Protein AF-A0A3S4QTI4-F1 (afdb_monomer)

Solvent-accessible surface area (backbone atoms only — not comparable to full-atom values): 4949 Å² total; per-residue (Å²): 137,84,77,91,78,64,67,33,28,62,58,52,50,55,51,53,51,56,49,43,73,76,41,73,87,58,57,67,68,57,54,56,51,51,53,49,30,54,51,50,30,64,77,68,70,45,77,94,62,100,64,56,52,56,58,53,37,31,68,76,57,76,34,44,45,61,20,36,56,47,46,56,56,52,50,53,50,50,54,54,63,73,74,107

pLDDT: mean 84.56, std 14.01, range [35.38, 95.88]

Sequence (84 aa):
MMYIGHNSIFCLKAFLDGWHFRNPKHIDNSEILIEFTDWIQEKFNIDRYSVSWDKLLFFLYQDEEIALNNFFLNFNQFLQERNQ

Radius of gyration: 13.11 Å; Cα contacts (8 Å, |Δi|>4): 53; chains: 1; bounding box: 28×38×32 Å

Organism: NCBI:txid493

Mean predicted aligned error: 6.13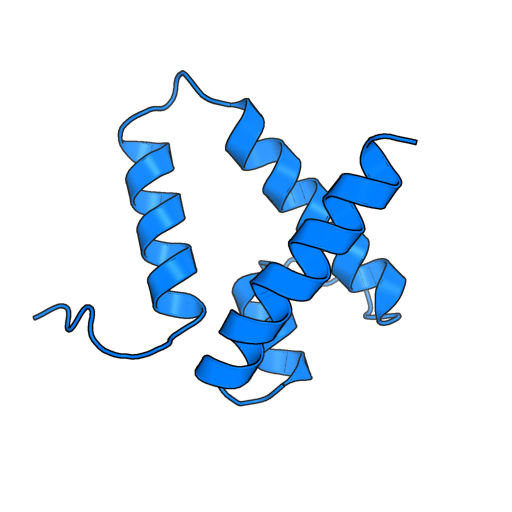 Å

Foldseek 3Di:
DDPPPDLFLVSVVVVVVVVCVVCVVCCVVVVLQVVLLVVLCVVVVPDPDPDGLSVSLCVVPVDGNNSSVVCVVSSVVVVVVVVD

Secondary structure (DSSP, 8-state):
---TTS--HHHHHHHHHHHHHH-TT-THHHHHHHHHHHHHHHHTT----S--HHHH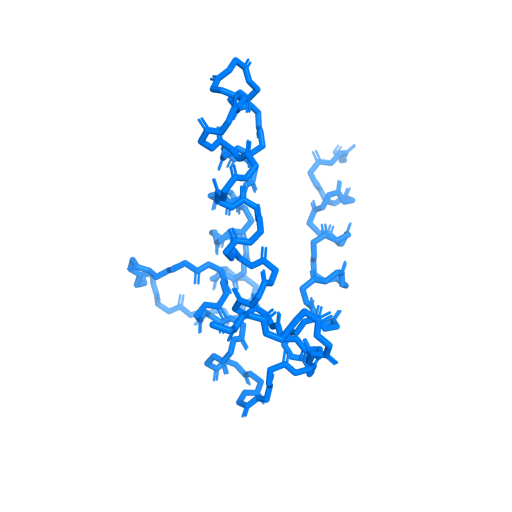HHHHHSSHHHHHHHHHHHHHHHHHHHT-

Structure (mmCIF, N/CA/C/O backbone):
data_AF-A0A3S4QTI4-F1
#
_entry.id   AF-A0A3S4QTI4-F1
#
loop_
_atom_site.group_PDB
_atom_site.id
_atom_site.type_symbol
_atom_site.label_atom_id
_atom_site.label_alt_id
_atom_site.label_comp_id
_atom_site.label_asym_id
_atom_site.label_entity_id
_atom_site.label_seq_id
_atom_site.pdbx_PDB_ins_code
_atom_site.Cartn_x
_atom_site.Cartn_y
_atom_site.Cartn_z
_atom_site.occupancy
_atom_site.B_iso_or_equiv
_atom_site.auth_seq_id
_atom_site.auth_comp_id
_atom_site.auth_asym_id
_atom_site.auth_atom_id
_atom_site.pdbx_PDB_model_num
ATOM 1 N N . MET A 1 1 ? 5.205 -17.406 -17.328 1.00 35.38 1 MET A N 1
ATOM 2 C CA . MET A 1 1 ? 3.928 -16.888 -17.864 1.00 35.38 1 MET A CA 1
ATOM 3 C C . MET A 1 1 ? 3.421 -15.844 -16.881 1.00 35.38 1 MET A C 1
ATOM 5 O O . MET A 1 1 ? 2.902 -16.225 -15.844 1.00 35.38 1 MET A O 1
ATOM 9 N N . MET A 1 2 ? 3.680 -14.559 -17.129 1.00 45.41 2 MET A N 1
ATOM 10 C CA . MET A 1 2 ? 3.252 -13.463 -16.252 1.00 45.41 2 MET A CA 1
ATOM 11 C C . MET A 1 2 ? 1.982 -12.870 -16.863 1.00 45.41 2 MET A C 1
ATOM 13 O O . MET A 1 2 ? 2.046 -12.161 -17.863 1.00 45.41 2 MET A O 1
ATOM 17 N N . TYR A 1 3 ? 0.827 -13.272 -16.333 1.00 47.84 3 TYR A N 1
ATOM 18 C CA . TYR A 1 3 ? -0.473 -12.734 -16.725 1.00 47.84 3 TYR A CA 1
ATOM 19 C C . TYR A 1 3 ? -0.602 -11.321 -16.147 1.00 47.84 3 TYR A C 1
ATOM 21 O O . TYR A 1 3 ? -0.951 -11.148 -14.985 1.00 47.84 3 TYR A O 1
ATOM 29 N N . ILE A 1 4 ? -0.324 -10.302 -16.960 1.00 50.91 4 ILE A N 1
ATOM 30 C CA . ILE A 1 4 ? -0.504 -8.878 -16.621 1.00 50.91 4 ILE A CA 1
ATOM 31 C C . ILE A 1 4 ? -1.986 -8.477 -16.790 1.00 50.91 4 ILE A C 1
ATOM 33 O O . ILE A 1 4 ? -2.305 -7.454 -17.384 1.00 50.91 4 ILE A O 1
ATOM 37 N N . GLY A 1 5 ? -2.902 -9.347 -16.361 1.00 56.16 5 GLY A N 1
ATOM 38 C CA . GLY A 1 5 ? -4.349 -9.163 -16.514 1.00 56.16 5 GLY A CA 1
ATOM 39 C C . GLY A 1 5 ? -5.126 -9.202 -15.201 1.00 56.16 5 GLY A C 1
ATOM 40 O O . GLY A 1 5 ? -6.335 -9.012 -15.225 1.00 56.16 5 GLY A O 1
ATOM 41 N N . HIS A 1 6 ? -4.462 -9.465 -14.071 1.00 64.69 6 HIS A N 1
ATOM 42 C CA . HIS A 1 6 ? -5.104 -9.479 -12.760 1.00 64.69 6 HIS A CA 1
ATOM 43 C C . HIS A 1 6 ? -4.854 -8.144 -12.055 1.00 64.69 6 HIS A C 1
ATOM 45 O O . HIS A 1 6 ? -3.703 -7.706 -11.965 1.00 64.69 6 HIS A O 1
ATOM 51 N N . ASN A 1 7 ? -5.920 -7.507 -11.562 1.00 79.31 7 ASN A N 1
ATOM 52 C CA . ASN A 1 7 ? -5.849 -6.313 -10.721 1.00 79.31 7 ASN A CA 1
ATOM 53 C C . ASN A 1 7 ? -5.186 -6.701 -9.396 1.00 79.31 7 ASN A C 1
ATOM 55 O O . ASN A 1 7 ? -5.842 -7.140 -8.462 1.00 79.31 7 ASN A O 1
ATOM 59 N N . SER A 1 8 ? -3.858 -6.623 -9.364 1.00 89.88 8 SER A N 1
ATOM 60 C CA . SER A 1 8 ? -3.046 -7.165 -8.284 1.00 89.88 8 SER A CA 1
ATOM 61 C C . SER A 1 8 ? -2.040 -6.142 -7.783 1.00 89.88 8 SER A C 1
ATOM 63 O O . SER A 1 8 ? -1.178 -5.669 -8.532 1.00 89.88 8 SER A O 1
ATOM 65 N N . ILE A 1 9 ? -2.114 -5.851 -6.484 1.00 93.50 9 ILE A N 1
ATOM 66 C CA . ILE A 1 9 ? -1.136 -5.021 -5.775 1.00 93.50 9 ILE A CA 1
ATOM 67 C C . ILE A 1 9 ? 0.298 -5.561 -5.934 1.00 93.50 9 ILE A C 1
ATOM 69 O O . ILE A 1 9 ? 1.241 -4.793 -6.132 1.00 93.50 9 ILE A O 1
ATOM 73 N N . PHE A 1 10 ? 0.468 -6.886 -5.953 1.00 93.75 10 PHE A N 1
ATOM 74 C CA . PHE A 1 10 ? 1.773 -7.524 -6.126 1.00 93.75 10 PHE A CA 1
ATOM 75 C C . PHE A 1 10 ? 2.303 -7.383 -7.557 1.00 93.75 10 PHE A C 1
ATOM 77 O O . PHE A 1 10 ? 3.504 -7.180 -7.752 1.00 93.75 10 PHE A O 1
ATOM 84 N N . CYS A 1 11 ? 1.426 -7.430 -8.566 1.00 92.44 11 CYS A N 1
ATOM 85 C CA . CYS A 1 11 ? 1.822 -7.155 -9.949 1.00 92.44 11 CYS A CA 1
ATOM 86 C C . CYS A 1 11 ? 2.313 -5.711 -10.114 1.00 92.44 11 CYS A C 1
ATOM 88 O O . CYS A 1 11 ? 3.324 -5.487 -10.785 1.00 92.44 11 CYS A O 1
ATOM 90 N N . LEU A 1 12 ? 1.654 -4.745 -9.463 1.00 91.81 12 LEU A N 1
ATOM 91 C CA . LEU A 1 12 ? 2.111 -3.355 -9.443 1.00 91.81 12 LEU A CA 1
ATOM 92 C C . LEU A 1 12 ? 3.490 -3.228 -8.779 1.00 91.81 12 LEU A C 1
ATOM 94 O O . LEU A 1 12 ? 4.380 -2.595 -9.348 1.00 91.81 12 LEU A O 1
ATOM 98 N N . LYS A 1 13 ? 3.700 -3.868 -7.621 1.00 92.62 13 LYS A N 1
ATOM 99 C CA . LYS A 1 13 ? 5.005 -3.886 -6.941 1.00 92.62 13 LYS A CA 1
ATOM 100 C C . LYS A 1 13 ? 6.107 -4.429 -7.848 1.00 92.62 13 LYS A C 1
ATOM 102 O O . LYS A 1 13 ? 7.125 -3.768 -8.033 1.00 92.62 13 LYS A O 1
ATOM 107 N N . ALA A 1 14 ? 5.884 -5.592 -8.461 1.00 91.38 14 ALA A N 1
ATOM 108 C CA . ALA A 1 14 ? 6.854 -6.219 -9.356 1.00 91.38 14 ALA A CA 1
ATOM 109 C C . ALA A 1 14 ? 7.172 -5.342 -10.580 1.00 91.38 14 ALA A C 1
ATOM 111 O O . ALA A 1 14 ? 8.324 -5.275 -11.017 1.00 91.38 14 ALA A O 1
ATOM 112 N N . PHE A 1 15 ? 6.169 -4.644 -11.122 1.00 89.44 15 PHE A N 1
ATOM 113 C CA . PHE A 1 15 ? 6.363 -3.689 -12.210 1.00 89.44 15 PHE A CA 1
ATOM 114 C C . PHE A 1 15 ? 7.240 -2.504 -11.783 1.00 89.44 15 PHE A C 1
ATOM 116 O O . PHE A 1 15 ? 8.206 -2.186 -12.481 1.00 89.44 15 PHE A O 1
ATOM 123 N N . LEU A 1 16 ? 6.936 -1.876 -10.642 1.00 88.19 16 LEU A N 1
ATOM 124 C CA . LEU A 1 16 ? 7.689 -0.732 -10.119 1.00 88.19 16 LEU A CA 1
ATOM 125 C C . LEU A 1 16 ? 9.129 -1.114 -9.760 1.00 88.19 16 LEU A C 1
ATOM 127 O O . LEU A 1 16 ? 10.057 -0.391 -10.122 1.00 88.19 16 LEU A O 1
ATOM 131 N N . ASP A 1 17 ? 9.331 -2.281 -9.150 1.00 87.06 17 ASP A N 1
ATOM 132 C CA . ASP A 1 17 ? 10.665 -2.810 -8.857 1.00 87.06 17 ASP A CA 1
ATOM 133 C C . ASP A 1 17 ? 11.464 -3.029 -10.144 1.00 87.06 17 ASP A C 1
ATOM 135 O O . ASP A 1 17 ? 12.588 -2.546 -10.281 1.00 87.06 17 ASP A O 1
ATOM 139 N N . GLY A 1 18 ? 10.871 -3.708 -11.132 1.00 87.56 18 GLY A N 1
ATOM 140 C CA . GLY A 1 18 ? 11.510 -3.938 -12.427 1.00 87.56 18 GLY A CA 1
ATOM 141 C C . GLY A 1 18 ? 11.816 -2.641 -13.184 1.00 87.56 18 GLY A C 1
ATOM 142 O O . GLY A 1 18 ? 12.828 -2.553 -13.883 1.00 87.56 18 GLY A O 1
ATOM 143 N N . TRP A 1 19 ? 10.968 -1.621 -13.041 1.00 84.56 19 TRP A N 1
ATOM 144 C CA . TRP A 1 19 ? 11.212 -0.291 -13.592 1.00 84.56 19 TRP A CA 1
ATOM 145 C C . TRP A 1 19 ? 12.389 0.410 -12.905 1.00 84.56 19 TRP A C 1
ATOM 147 O O . TRP A 1 19 ? 13.259 0.947 -13.597 1.00 84.56 19 TRP A O 1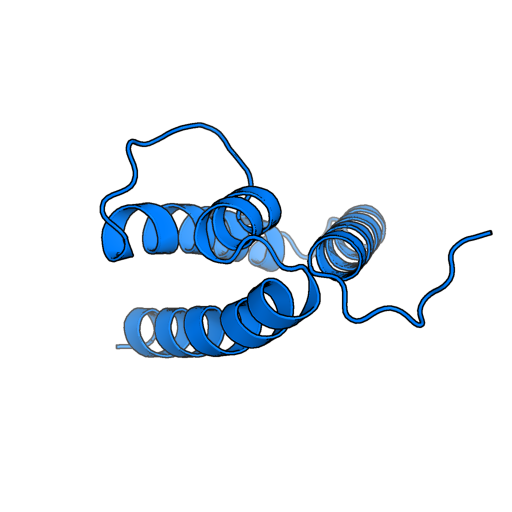
ATOM 157 N N . HIS A 1 20 ? 12.447 0.358 -11.571 1.00 82.12 20 HIS A N 1
ATOM 158 C CA . HIS A 1 20 ? 13.533 0.928 -10.775 1.00 82.12 20 HIS A CA 1
ATOM 159 C C . HIS A 1 20 ? 14.883 0.280 -11.118 1.00 82.12 20 HIS A C 1
ATOM 161 O O . HIS A 1 20 ? 15.843 0.988 -11.419 1.00 82.12 20 HIS A O 1
ATOM 167 N N . PHE A 1 21 ? 14.941 -1.055 -11.207 1.00 80.56 21 PHE A N 1
ATOM 168 C CA . PHE A 1 21 ? 16.160 -1.776 -11.601 1.00 80.56 21 PHE A CA 1
ATOM 169 C C . PHE A 1 21 ? 16.671 -1.395 -12.996 1.00 80.56 21 PHE A C 1
ATOM 171 O O . PHE A 1 21 ? 17.880 -1.380 -13.224 1.00 80.56 21 PHE A O 1
ATOM 178 N N . ARG A 1 22 ? 15.775 -1.076 -13.942 1.00 80.44 22 ARG A N 1
ATOM 179 C CA . ARG A 1 22 ? 16.173 -0.634 -15.288 1.00 80.44 22 ARG A CA 1
ATOM 180 C C . ARG A 1 22 ? 16.666 0.812 -15.336 1.00 80.44 22 ARG A C 1
ATOM 182 O O . ARG A 1 22 ? 17.446 1.135 -16.227 1.00 80.44 22 ARG A O 1
ATOM 189 N N . ASN A 1 23 ? 16.235 1.669 -14.410 1.00 74.69 23 ASN A N 1
ATOM 190 C CA . ASN A 1 23 ? 16.530 3.104 -14.419 1.00 74.69 23 ASN A CA 1
ATOM 191 C C . ASN A 1 23 ? 17.082 3.595 -13.066 1.00 74.69 23 ASN A C 1
ATOM 193 O O . ASN A 1 23 ? 16.471 4.454 -12.427 1.00 74.69 23 ASN A O 1
ATOM 197 N N . PRO A 1 24 ? 18.273 3.136 -12.640 1.00 65.44 24 PRO A N 1
ATOM 198 C CA . PRO A 1 24 ? 18.821 3.433 -11.311 1.00 65.44 24 PRO A CA 1
ATOM 199 C C . PRO A 1 24 ? 19.165 4.915 -11.075 1.00 65.44 24 PRO A C 1
ATOM 201 O O . PRO A 1 24 ? 19.477 5.301 -9.955 1.00 65.44 24 PRO A O 1
ATOM 204 N N . LYS A 1 25 ? 19.118 5.768 -12.109 1.00 65.38 25 LYS A N 1
ATOM 205 C CA . LYS A 1 25 ? 19.346 7.219 -11.983 1.00 65.38 25 LYS A CA 1
ATOM 206 C C . LYS A 1 25 ? 18.126 7.992 -11.453 1.00 65.38 25 LYS A C 1
ATOM 208 O O . LYS A 1 25 ? 18.275 9.158 -11.110 1.00 65.38 25 LYS A O 1
ATOM 213 N N . HIS A 1 26 ? 16.948 7.364 -11.369 1.00 61.31 26 HIS A N 1
ATOM 214 C CA . HIS A 1 26 ? 15.725 7.949 -10.803 1.00 61.31 26 HIS A CA 1
ATOM 215 C C . HIS A 1 26 ? 15.509 7.467 -9.359 1.00 61.31 26 HIS A C 1
ATOM 217 O O . HIS A 1 26 ? 14.604 6.682 -9.076 1.00 61.31 26 HIS A O 1
ATOM 223 N N . ILE A 1 27 ? 16.385 7.919 -8.458 1.00 58.50 27 ILE A N 1
ATOM 224 C CA . ILE A 1 27 ? 16.387 7.555 -7.028 1.00 58.50 27 ILE A CA 1
ATOM 225 C C . ILE A 1 27 ? 15.152 8.116 -6.288 1.00 58.50 27 ILE A C 1
ATOM 227 O O . ILE A 1 27 ? 14.676 7.486 -5.344 1.00 58.50 27 ILE A O 1
ATOM 231 N N . ASP A 1 28 ? 14.561 9.213 -6.778 1.00 61.75 28 ASP A N 1
ATOM 232 C CA . ASP A 1 28 ? 13.371 9.851 -6.182 1.00 61.75 28 ASP A CA 1
ATOM 233 C C . ASP A 1 28 ? 12.207 8.875 -5.950 1.00 61.75 28 ASP A C 1
ATOM 235 O O . ASP A 1 28 ? 11.544 8.899 -4.914 1.00 61.75 28 ASP A O 1
ATOM 239 N N . ASN A 1 29 ? 11.975 7.957 -6.894 1.00 68.06 29 ASN A N 1
ATOM 240 C CA . ASN A 1 29 ? 10.819 7.064 -6.826 1.00 68.06 29 ASN A CA 1
ATOM 241 C C . ASN A 1 29 ? 10.970 5.952 -5.776 1.00 68.06 29 ASN A C 1
ATOM 243 O O . ASN A 1 29 ? 9.968 5.371 -5.367 1.00 68.06 29 ASN A O 1
ATOM 247 N N . SER A 1 30 ? 12.192 5.617 -5.353 1.00 76.19 30 SER A N 1
ATOM 248 C CA . SER A 1 30 ? 12.391 4.636 -4.277 1.00 76.19 30 SER A CA 1
ATOM 249 C C . SER A 1 30 ? 12.189 5.252 -2.899 1.00 76.19 30 SER A C 1
ATOM 251 O O . SER A 1 30 ? 11.573 4.621 -2.046 1.00 76.19 30 SER A O 1
ATOM 253 N N . GLU A 1 31 ? 12.661 6.482 -2.693 1.00 84.69 31 GLU A N 1
ATOM 254 C CA . GLU A 1 31 ? 12.542 7.178 -1.409 1.00 84.69 31 GLU A CA 1
AT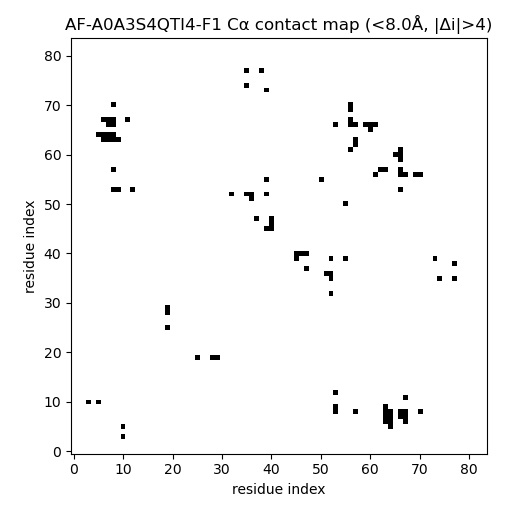OM 255 C C . GLU A 1 31 ? 11.079 7.514 -1.101 1.00 84.69 31 GLU A C 1
ATOM 257 O O . GLU A 1 31 ? 10.581 7.187 -0.026 1.00 84.69 31 GLU A O 1
ATOM 262 N N . ILE A 1 32 ? 10.333 8.005 -2.097 1.00 89.62 32 ILE A N 1
ATOM 263 C CA . ILE A 1 32 ? 8.906 8.316 -1.939 1.00 89.62 32 ILE A CA 1
ATOM 264 C C . ILE A 1 32 ? 8.050 7.092 -1.577 1.00 89.62 32 ILE A C 1
ATOM 266 O O . ILE A 1 32 ? 7.059 7.221 -0.864 1.00 89.62 32 ILE A O 1
ATOM 270 N N . LEU A 1 33 ? 8.421 5.890 -2.037 1.00 90.50 33 LEU A N 1
ATOM 271 C CA . LEU A 1 33 ? 7.714 4.651 -1.690 1.00 90.50 33 LEU A CA 1
ATOM 272 C C . LEU A 1 33 ? 8.074 4.140 -0.287 1.00 90.50 33 LEU A C 1
ATOM 274 O O . LEU A 1 33 ? 7.262 3.441 0.325 1.00 90.50 33 LEU A O 1
ATOM 278 N N . ILE A 1 34 ? 9.264 4.475 0.222 1.00 89.88 34 ILE A N 1
ATOM 279 C CA . ILE A 1 34 ? 9.645 4.226 1.619 1.00 89.88 34 ILE A CA 1
ATOM 280 C C . ILE A 1 34 ? 8.837 5.156 2.523 1.00 89.88 34 ILE A C 1
ATOM 282 O O . ILE A 1 34 ? 8.130 4.669 3.398 1.00 89.88 34 ILE A O 1
ATOM 286 N N . GLU A 1 35 ? 8.832 6.459 2.241 1.00 92.31 35 GLU A N 1
ATOM 287 C CA . GLU A 1 35 ? 8.023 7.424 2.997 1.00 92.31 35 GLU A CA 1
ATOM 288 C C . GLU A 1 35 ? 6.529 7.082 2.962 1.00 92.31 35 GLU A C 1
ATOM 290 O O . GLU A 1 35 ? 5.836 7.161 3.973 1.00 92.31 35 GLU A O 1
ATOM 295 N N . PHE A 1 36 ? 6.024 6.633 1.811 1.00 93.94 36 PHE A N 1
ATOM 296 C CA . PHE A 1 36 ? 4.647 6.165 1.699 1.00 93.94 36 PHE A CA 1
ATOM 297 C C . PHE A 1 36 ? 4.362 4.943 2.585 1.00 93.94 36 PHE A C 1
ATOM 299 O O . PHE A 1 36 ? 3.269 4.815 3.136 1.00 93.94 36 PHE A O 1
ATOM 306 N N . THR A 1 37 ? 5.336 4.041 2.734 1.00 92.94 37 THR A N 1
ATOM 307 C CA . THR A 1 37 ? 5.218 2.881 3.628 1.00 92.94 37 THR A CA 1
ATOM 308 C C . THR A 1 37 ? 5.076 3.344 5.077 1.00 92.94 37 THR A C 1
ATOM 310 O O . THR A 1 37 ? 4.160 2.890 5.764 1.00 92.94 37 THR A O 1
ATOM 313 N N . ASP A 1 38 ? 5.912 4.290 5.509 1.00 92.12 38 ASP A N 1
ATOM 314 C CA . ASP A 1 38 ? 5.852 4.869 6.855 1.00 92.12 38 ASP A CA 1
ATOM 315 C C . ASP A 1 38 ? 4.511 5.584 7.092 1.00 92.12 38 ASP A C 1
ATOM 317 O O . ASP A 1 38 ? 3.847 5.354 8.104 1.00 92.12 38 ASP A O 1
ATOM 321 N N . TRP A 1 39 ? 4.040 6.362 6.113 1.00 94.69 39 TRP A N 1
ATOM 322 C CA . TRP A 1 39 ? 2.751 7.052 6.184 1.00 94.69 39 TRP A CA 1
ATOM 323 C C . TRP A 1 39 ? 1.564 6.088 6.331 1.00 94.69 39 TRP A C 1
ATOM 325 O O . TRP A 1 39 ? 0.652 6.345 7.117 1.00 94.69 39 TRP A O 1
ATOM 335 N N . ILE A 1 40 ? 1.563 4.945 5.628 1.00 94.19 40 ILE A N 1
ATOM 336 C CA . ILE A 1 40 ? 0.528 3.910 5.812 1.00 94.19 40 ILE A CA 1
ATOM 337 C C . ILE A 1 40 ? 0.560 3.382 7.250 1.00 94.19 40 ILE A C 1
ATOM 339 O O . ILE A 1 40 ? -0.496 3.223 7.868 1.00 94.19 40 ILE A O 1
ATOM 343 N N . GLN A 1 41 ? 1.748 3.090 7.783 1.00 92.81 41 GLN A N 1
ATOM 344 C CA . GLN A 1 41 ? 1.886 2.556 9.139 1.00 92.81 41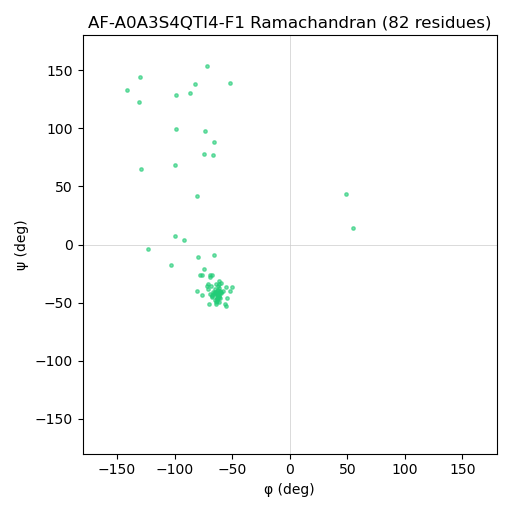 GLN A CA 1
ATOM 345 C C . GLN A 1 41 ? 1.340 3.529 10.182 1.00 92.81 41 GLN A C 1
ATOM 347 O O . GLN A 1 41 ? 0.581 3.115 11.059 1.00 92.81 41 GLN A O 1
ATOM 352 N N . GLU A 1 42 ? 1.654 4.816 10.045 1.00 92.06 42 GLU A N 1
ATOM 353 C CA . GLU A 1 42 ? 1.133 5.865 10.920 1.00 92.06 42 GLU A CA 1
ATOM 354 C C . GLU A 1 42 ? -0.385 6.022 10.779 1.00 92.06 42 GLU A C 1
ATOM 356 O O . GLU A 1 42 ? -1.105 5.997 11.779 1.00 92.06 42 GLU A O 1
ATOM 361 N N . LYS A 1 43 ? -0.899 6.096 9.544 1.00 91.88 43 LYS A N 1
ATOM 362 C CA . LYS A 1 43 ? -2.331 6.282 9.266 1.00 91.88 43 LYS A CA 1
ATOM 363 C C . LYS A 1 43 ? -3.208 5.175 9.847 1.00 91.88 43 LYS A C 1
ATOM 365 O O . LYS A 1 43 ? -4.303 5.451 10.335 1.00 91.88 43 LYS A O 1
ATOM 370 N N . PHE A 1 44 ? -2.755 3.928 9.763 1.00 89.56 44 PHE A N 1
ATOM 371 C CA . PHE A 1 44 ? -3.517 2.765 10.222 1.00 89.56 44 PHE A CA 1
ATOM 372 C C . PHE A 1 44 ? -3.082 2.264 11.605 1.00 89.56 44 PHE A C 1
ATOM 374 O O . PHE A 1 44 ? -3.577 1.230 12.051 1.00 89.56 44 PHE A O 1
ATOM 381 N N . ASN A 1 45 ? -2.194 2.998 12.289 1.00 88.38 45 ASN A N 1
ATOM 382 C CA . ASN A 1 45 ? -1.638 2.643 13.595 1.00 88.38 45 ASN A CA 1
ATOM 383 C C . ASN A 1 45 ? -1.119 1.192 1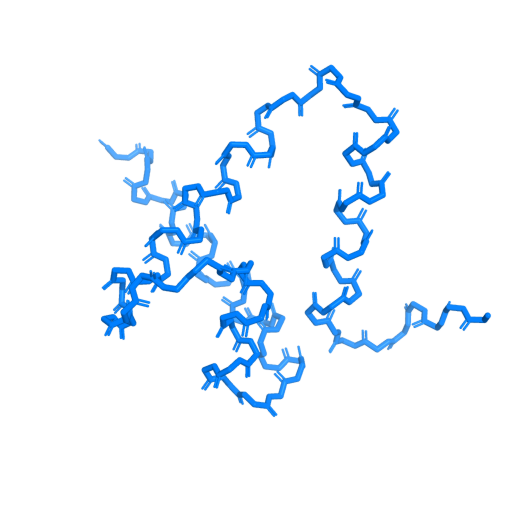3.638 1.00 88.38 45 ASN A C 1
ATOM 385 O O . ASN A 1 45 ? -1.398 0.433 14.568 1.00 88.38 45 ASN A O 1
ATOM 389 N N . ILE A 1 46 ? -0.414 0.796 12.577 1.00 85.00 46 ILE A N 1
ATOM 390 C CA . ILE A 1 46 ? 0.222 -0.514 12.462 1.00 85.00 46 ILE A CA 1
ATOM 391 C C . ILE A 1 46 ? 1.595 -0.399 13.117 1.00 85.00 46 ILE A C 1
ATOM 393 O O . ILE A 1 46 ? 2.359 0.513 12.797 1.00 85.00 46 ILE A O 1
ATOM 397 N N . ASP A 1 47 ? 1.926 -1.337 14.006 1.00 79.31 47 ASP A N 1
ATOM 398 C CA . ASP A 1 47 ? 3.274 -1.429 14.565 1.00 79.31 47 ASP A CA 1
ATOM 399 C C . ASP A 1 47 ? 4.307 -1.446 13.429 1.00 79.31 47 ASP A C 1
ATOM 401 O O . ASP A 1 47 ? 4.093 -2.089 12.398 1.00 79.31 47 ASP A O 1
ATOM 405 N N . ARG A 1 48 ? 5.425 -0.725 13.599 1.00 66.00 48 ARG A N 1
ATOM 406 C CA . ARG A 1 48 ? 6.460 -0.564 12.562 1.00 66.00 48 ARG A CA 1
ATOM 407 C C . ARG A 1 48 ? 7.174 -1.886 12.276 1.00 66.00 48 ARG A C 1
ATOM 409 O O . ARG A 1 48 ? 8.293 -2.131 12.722 1.00 66.00 48 ARG A O 1
ATOM 416 N N . TYR A 1 49 ? 6.520 -2.758 11.526 1.00 67.50 49 TYR A N 1
ATOM 417 C CA . TYR A 1 49 ? 7.105 -3.957 10.959 1.00 67.50 49 TYR A CA 1
ATOM 418 C C . TYR A 1 49 ? 7.834 -3.576 9.670 1.00 67.50 49 TYR A C 1
ATOM 420 O O . TYR A 1 49 ? 7.323 -2.801 8.866 1.00 67.50 49 TYR A O 1
ATOM 428 N N . SER A 1 50 ? 9.027 -4.127 9.439 1.00 68.19 50 SER A N 1
ATOM 429 C CA . SER A 1 50 ? 9.753 -3.924 8.177 1.00 68.19 50 SER A CA 1
ATOM 430 C C . SER A 1 50 ? 9.099 -4.752 7.064 1.00 68.19 50 SER A C 1
ATOM 432 O O . SER A 1 50 ? 9.539 -5.849 6.722 1.00 68.19 50 SER A O 1
ATOM 434 N N . VAL A 1 51 ? 7.980 -4.253 6.543 1.00 84.50 51 VAL A N 1
ATOM 435 C CA . VAL A 1 51 ? 7.229 -4.841 5.431 1.00 84.50 51 VAL A CA 1
ATOM 436 C C . VAL A 1 51 ? 6.941 -3.765 4.391 1.00 84.50 51 VAL A C 1
ATOM 438 O O . VAL A 1 51 ? 6.734 -2.604 4.720 1.00 84.50 51 VAL A O 1
ATOM 441 N N . SER A 1 52 ? 6.959 -4.150 3.119 1.00 90.31 52 SER A N 1
ATOM 442 C CA . SER A 1 52 ? 6.708 -3.238 2.006 1.00 90.31 52 SER A CA 1
ATOM 443 C C . SER A 1 52 ? 5.232 -2.826 1.923 1.00 90.31 52 SER A C 1
ATOM 445 O O . SER A 1 52 ? 4.347 -3.578 2.341 1.00 90.31 52 SER A O 1
ATOM 447 N N . TRP A 1 53 ? 4.961 -1.650 1.347 1.00 94.06 53 TRP A N 1
ATOM 448 C CA . TRP A 1 53 ? 3.609 -1.096 1.179 1.00 94.06 53 TRP A CA 1
ATOM 449 C C . TRP A 1 53 ? 2.602 -2.071 0.550 1.00 94.06 53 TRP A C 1
ATOM 451 O O . TR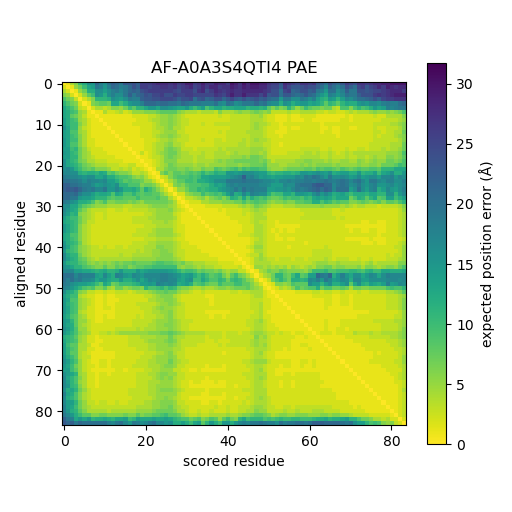P A 1 53 ? 1.447 -2.102 0.964 1.00 94.06 53 TRP A O 1
ATOM 461 N N . ASP A 1 54 ? 3.016 -2.909 -0.404 1.00 94.56 54 ASP A N 1
ATOM 462 C CA . ASP A 1 54 ? 2.144 -3.892 -1.058 1.00 94.56 54 ASP A CA 1
ATOM 463 C C . ASP A 1 54 ? 1.652 -4.957 -0.072 1.00 94.56 54 ASP A C 1
ATOM 465 O O . ASP A 1 54 ? 0.468 -5.295 -0.054 1.00 94.56 54 ASP A O 1
ATOM 469 N N . LYS A 1 55 ? 2.540 -5.425 0.813 1.00 93.50 55 LYS A N 1
ATOM 470 C CA . LYS A 1 55 ? 2.204 -6.389 1.866 1.00 93.50 55 LYS A CA 1
ATOM 471 C C . LYS A 1 55 ? 1.351 -5.759 2.959 1.00 93.50 55 LYS A C 1
ATOM 473 O O . LYS A 1 55 ? 0.445 -6.423 3.450 1.00 93.50 55 LYS A O 1
ATOM 478 N N . LEU A 1 56 ? 1.612 -4.501 3.326 1.00 93.31 56 LEU A N 1
ATOM 479 C CA . LEU A 1 56 ? 0.789 -3.767 4.296 1.00 93.31 56 LEU A CA 1
ATOM 480 C C . LEU A 1 56 ? -0.639 -3.579 3.789 1.00 93.31 56 LEU A C 1
ATOM 482 O O . LEU A 1 56 ? -1.591 -3.893 4.498 1.00 93.31 56 LEU A O 1
ATOM 486 N N . LEU A 1 57 ? -0.797 -3.112 2.549 1.00 94.06 57 LEU A N 1
ATOM 487 C CA . LEU A 1 57 ? -2.116 -2.912 1.954 1.00 94.06 57 LEU A CA 1
ATOM 488 C C . LEU A 1 57 ? -2.849 -4.244 1.782 1.00 94.06 57 LEU A C 1
ATOM 490 O O . LEU A 1 57 ? -4.023 -4.342 2.125 1.00 94.06 57 LEU A O 1
ATOM 494 N N . PHE A 1 58 ? -2.166 -5.296 1.329 1.00 94.75 58 PHE A N 1
ATOM 495 C CA . PHE A 1 58 ? -2.789 -6.615 1.261 1.00 94.75 58 PHE A CA 1
ATOM 496 C C . PHE A 1 58 ? -3.193 -7.142 2.645 1.00 94.75 58 PHE A C 1
ATOM 498 O O . PHE A 1 58 ? -4.273 -7.701 2.789 1.00 94.75 58 PHE A O 1
ATOM 505 N N . PHE A 1 59 ? -2.377 -6.925 3.680 1.00 92.19 59 PHE A N 1
ATOM 506 C CA . PHE A 1 59 ? -2.727 -7.299 5.052 1.00 92.19 59 PHE A CA 1
ATOM 507 C C . PHE A 1 59 ? -3.990 -6.575 5.550 1.00 92.19 59 PHE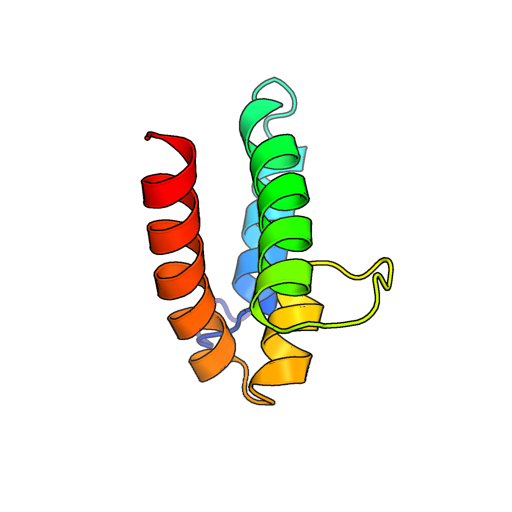 A C 1
ATOM 509 O O . PHE A 1 59 ? -4.841 -7.202 6.180 1.00 92.19 59 PHE A O 1
ATOM 516 N N . LEU A 1 60 ? -4.133 -5.285 5.232 1.00 92.19 60 LEU A N 1
ATOM 517 C CA . LEU A 1 60 ? -5.290 -4.470 5.614 1.00 92.19 60 LEU A CA 1
ATOM 518 C C . LEU A 1 60 ? -6.580 -4.869 4.886 1.00 92.19 60 LEU A C 1
ATOM 520 O O . LEU A 1 60 ? -7.641 -4.911 5.506 1.00 92.19 60 LEU A O 1
ATOM 524 N N . TYR A 1 61 ? -6.501 -5.132 3.580 1.00 93.50 61 TYR A N 1
ATOM 525 C CA . TYR A 1 61 ? -7.687 -5.309 2.733 1.00 93.50 61 TYR A CA 1
ATOM 526 C C . TYR A 1 61 ? -8.001 -6.770 2.385 1.00 93.50 61 TYR A C 1
ATOM 528 O O . TYR A 1 61 ? -9.124 -7.057 1.985 1.00 93.50 61 TYR A O 1
ATOM 536 N N . GLN A 1 62 ? -7.037 -7.684 2.541 1.00 92.62 62 GLN A N 1
ATOM 537 C CA . GLN A 1 62 ? -7.132 -9.132 2.279 1.00 92.62 62 GLN A CA 1
ATOM 538 C C . GLN A 1 62 ? -7.597 -9.527 0.865 1.00 92.62 62 GLN A C 1
ATOM 540 O O . GLN A 1 62 ? -7.911 -10.689 0.613 1.00 92.62 62 GLN A O 1
ATOM 545 N N . ASP A 1 63 ? -7.592 -8.578 -0.068 1.00 94.06 63 ASP A N 1
ATOM 546 C CA . ASP A 1 63 ? -7.959 -8.748 -1.467 1.00 94.06 63 ASP A CA 1
ATOM 547 C C . ASP A 1 63 ? -7.015 -7.905 -2.332 1.00 94.06 63 ASP A C 1
ATOM 549 O O . ASP A 1 63 ? -6.734 -6.743 -2.020 1.00 94.06 63 ASP A O 1
ATOM 553 N N . GLU A 1 64 ? -6.476 -8.498 -3.396 1.00 93.94 64 GLU A N 1
ATOM 554 C CA . GLU A 1 64 ? -5.436 -7.855 -4.198 1.00 93.94 64 GLU A CA 1
ATOM 555 C C . GLU A 1 64 ? -5.952 -6.677 -5.035 1.00 93.94 64 GLU A C 1
ATOM 557 O O . GLU A 1 64 ? -5.217 -5.702 -5.219 1.00 93.94 64 GLU A O 1
ATOM 562 N N . GLU A 1 65 ? -7.194 -6.745 -5.520 1.00 93.56 65 GLU A N 1
ATOM 563 C CA . GLU A 1 65 ? -7.812 -5.695 -6.331 1.00 93.56 65 GLU A CA 1
ATOM 564 C C . GLU A 1 65 ? -8.225 -4.520 -5.446 1.00 93.56 65 GLU A C 1
ATOM 566 O O . GLU A 1 65 ? -7.952 -3.360 -5.767 1.00 93.56 65 GLU A O 1
ATOM 571 N N . ILE A 1 66 ? -8.823 -4.806 -4.287 1.00 94.31 66 ILE A N 1
ATOM 572 C CA . ILE A 1 66 ? -9.157 -3.776 -3.301 1.00 94.31 66 ILE A CA 1
ATOM 573 C C . ILE A 1 66 ? -7.879 -3.111 -2.784 1.00 94.31 66 ILE A C 1
ATOM 575 O O . ILE A 1 66 ? -7.830 -1.880 -2.706 1.00 94.31 66 ILE A O 1
ATOM 579 N N . ALA A 1 67 ? -6.829 -3.880 -2.479 1.00 95.50 67 ALA A N 1
ATOM 580 C CA . ALA A 1 67 ? -5.538 -3.329 -2.071 1.00 95.50 67 ALA A CA 1
ATOM 581 C C . ALA A 1 67 ? -4.937 -2.431 -3.161 1.00 95.50 67 ALA A C 1
ATOM 583 O O . ALA A 1 67 ? -4.450 -1.343 -2.852 1.00 95.50 67 ALA A O 1
ATOM 584 N N . LEU A 1 68 ? -5.019 -2.839 -4.433 1.00 94.75 68 LEU A N 1
ATOM 585 C CA . LEU A 1 68 ? -4.553 -2.043 -5.570 1.00 94.75 68 LEU A CA 1
ATOM 586 C C . LEU A 1 68 ? -5.327 -0.729 -5.718 1.00 94.75 68 LEU A C 1
ATOM 588 O O . LEU A 1 68 ? -4.723 0.329 -5.872 1.00 94.75 68 LEU A O 1
ATOM 592 N N . ASN A 1 69 ? -6.654 -0.761 -5.636 1.00 94.06 69 ASN A N 1
ATOM 593 C CA . ASN A 1 69 ? -7.458 0.459 -5.707 1.00 94.06 69 ASN A CA 1
ATOM 594 C C . ASN A 1 69 ? -7.137 1.405 -4.539 1.00 94.06 69 ASN A C 1
ATOM 596 O O . ASN A 1 69 ? -6.964 2.612 -4.729 1.00 94.06 69 ASN A O 1
ATOM 600 N N . ASN A 1 70 ? -6.980 0.853 -3.334 1.00 95.06 70 ASN A N 1
ATOM 601 C CA . ASN A 1 70 ? -6.611 1.631 -2.157 1.00 95.06 70 ASN A CA 1
ATOM 602 C C . ASN A 1 70 ? -5.174 2.152 -2.207 1.00 95.06 70 ASN A C 1
ATOM 604 O O . ASN A 1 70 ? -4.921 3.199 -1.616 1.00 95.06 70 ASN A O 1
ATOM 608 N N . PHE A 1 71 ? -4.251 1.498 -2.919 1.00 95.56 71 PHE A N 1
ATOM 609 C CA . PHE A 1 71 ? -2.923 2.055 -3.172 1.00 95.56 71 PHE A CA 1
ATOM 610 C C . PHE A 1 71 ? -3.039 3.435 -3.817 1.00 95.56 71 PHE A C 1
ATOM 612 O O . PHE A 1 71 ? -2.511 4.395 -3.270 1.00 95.56 71 PHE A O 1
ATOM 619 N N . PHE A 1 72 ? -3.785 3.569 -4.918 1.00 94.25 72 PHE A N 1
ATOM 620 C CA . PHE A 1 72 ? -3.895 4.851 -5.621 1.00 94.25 72 PHE A CA 1
ATOM 621 C C . PHE A 1 72 ? -4.586 5.930 -4.781 1.00 94.25 72 PHE A C 1
ATOM 623 O O . PHE A 1 72 ? -4.158 7.082 -4.799 1.00 94.25 72 PHE A O 1
ATOM 630 N N . LEU A 1 73 ? -5.621 5.570 -4.014 1.00 95.56 73 LEU A N 1
ATOM 631 C CA . LEU A 1 73 ? -6.304 6.509 -3.117 1.00 95.56 73 LEU A CA 1
ATOM 632 C C . LEU A 1 73 ? -5.370 7.020 -2.013 1.00 95.56 73 LEU A C 1
ATOM 634 O O . LEU A 1 73 ? -5.237 8.228 -1.822 1.00 95.56 73 LEU A O 1
ATOM 638 N N . ASN A 1 74 ? -4.697 6.102 -1.317 1.00 95.75 74 ASN A N 1
ATOM 639 C CA . ASN A 1 74 ? -3.779 6.438 -0.233 1.00 95.75 74 ASN A CA 1
ATOM 640 C C . ASN A 1 74 ? -2.544 7.179 -0.746 1.00 95.75 74 ASN A C 1
ATOM 642 O O . ASN A 1 74 ? -2.129 8.151 -0.129 1.00 95.75 74 ASN A O 1
ATOM 646 N N . PHE A 1 75 ? -1.989 6.769 -1.887 1.00 95.12 75 PHE A N 1
ATOM 647 C CA . PHE A 1 75 ? -0.819 7.413 -2.477 1.00 95.12 75 PHE A CA 1
ATOM 648 C C . PHE A 1 75 ? -1.134 8.841 -2.929 1.00 95.12 75 PHE A C 1
ATOM 650 O O . PHE A 1 75 ? -0.364 9.755 -2.652 1.00 95.12 75 PHE A O 1
ATOM 657 N N . ASN A 1 76 ? -2.299 9.073 -3.543 1.00 95.00 76 ASN A N 1
ATOM 658 C CA . ASN A 1 76 ? -2.737 10.427 -3.886 1.00 95.00 76 ASN A CA 1
ATOM 659 C C . ASN A 1 76 ? -2.914 11.308 -2.645 1.00 95.00 76 ASN A C 1
ATOM 661 O O . ASN A 1 76 ? -2.499 12.464 -2.666 1.00 95.00 76 ASN A O 1
ATOM 665 N N . GLN A 1 77 ? -3.502 10.775 -1.570 1.00 95.88 77 GLN A N 1
ATOM 666 C CA . GLN A 1 77 ? -3.640 11.514 -0.316 1.00 95.88 77 GLN A CA 1
ATOM 667 C C . GLN A 1 77 ? -2.269 11.846 0.292 1.00 95.88 77 GLN A C 1
ATOM 669 O O . GLN A 1 77 ? -2.017 12.998 0.630 1.00 95.88 77 GLN A O 1
ATOM 674 N N . PHE A 1 78 ? -1.363 10.871 0.355 1.00 95.69 78 PHE A N 1
ATOM 675 C CA . PHE A 1 78 ? 0.013 11.071 0.808 1.00 95.69 78 PHE A CA 1
ATOM 676 C C . PHE A 1 78 ? 0.725 12.180 0.016 1.00 95.69 78 PHE A C 1
ATOM 678 O O . PHE A 1 78 ? 1.326 13.075 0.603 1.00 95.69 78 PHE A O 1
ATOM 685 N N . LEU A 1 79 ? 0.608 12.181 -1.317 1.0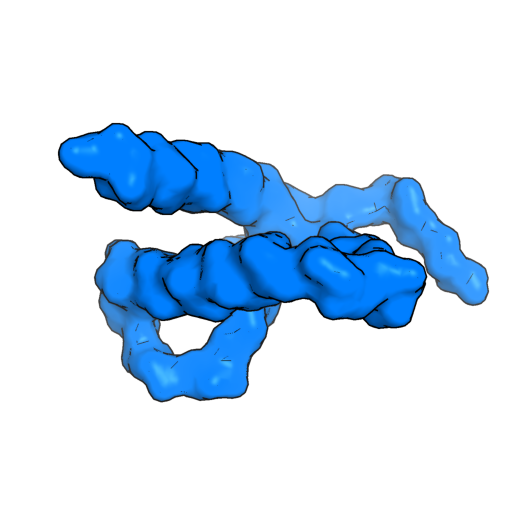0 93.75 79 LEU A N 1
ATOM 686 C CA . LEU A 1 79 ? 1.186 13.235 -2.156 1.00 93.75 79 LEU A CA 1
ATOM 687 C C . LEU A 1 79 ? 0.560 14.611 -1.900 1.00 93.75 79 LEU A C 1
ATOM 689 O O . LEU A 1 79 ? 1.249 15.622 -2.019 1.00 93.75 79 LEU A O 1
ATOM 693 N N . GLN A 1 80 ? -0.734 14.678 -1.588 1.00 94.31 80 GLN A N 1
ATOM 694 C CA . GLN A 1 80 ? -1.392 15.940 -1.245 1.00 94.31 80 GLN A CA 1
ATOM 695 C C . GLN A 1 80 ? -0.879 16.489 0.086 1.00 94.31 80 GLN A C 1
ATOM 697 O O . GLN A 1 80 ? -0.572 17.673 0.158 1.00 94.31 80 GLN A O 1
ATOM 702 N N . GLU A 1 81 ? -0.735 15.634 1.099 1.00 93.75 81 GLU A N 1
ATOM 703 C CA . GLU A 1 81 ? -0.224 16.012 2.422 1.00 93.75 81 GLU A CA 1
ATOM 704 C C . GLU A 1 81 ? 1.265 16.386 2.382 1.00 93.75 81 GLU A C 1
ATOM 706 O O . GLU A 1 81 ? 1.678 17.324 3.053 1.00 93.75 81 GLU A O 1
ATOM 711 N N . ARG A 1 82 ? 2.070 15.713 1.547 1.00 87.81 82 ARG A N 1
ATOM 712 C CA . ARG A 1 82 ? 3.502 16.012 1.371 1.00 87.81 82 ARG A CA 1
ATOM 713 C C . ARG A 1 82 ? 3.773 17.346 0.658 1.00 87.81 82 ARG A C 1
ATOM 715 O O . ARG A 1 82 ? 4.838 17.925 0.847 1.00 87.81 82 ARG A O 1
ATOM 722 N N . ASN A 1 83 ? 2.859 17.804 -0.200 1.00 78.44 83 ASN A N 1
ATOM 723 C CA . ASN A 1 83 ? 3.006 19.051 -0.965 1.00 78.44 83 ASN A CA 1
ATOM 724 C C . ASN A 1 83 ? 2.408 20.288 -0.256 1.00 78.44 83 ASN A C 1
ATOM 726 O O . ASN A 1 83 ? 2.372 21.363 -0.862 1.00 78.44 83 ASN A O 1
ATOM 730 N N . GLN A 1 84 ? 1.911 20.137 0.978 1.00 55.53 84 GLN A N 1
ATOM 731 C CA . GLN A 1 84 ? 1.471 21.229 1.858 1.00 55.53 84 GLN A CA 1
ATOM 732 C C . GLN A 1 84 ? 2.610 21.704 2.760 1.00 55.53 84 GLN A C 1
ATOM 734 O O . GLN A 1 84 ? 2.655 22.930 3.012 1.00 55.53 84 GLN A O 1
#